Protein AF-A0A2S9XQ76-F1 (afdb_monomer_lite)

Radius of gyration: 15.46 Å; chains: 1; bounding box: 39×37×31 Å

Sequence (154 aa):
MLGRFGANGGKLRRLELPACFGNISPTTWNTDEGVELASLRELVLDGGATGNFFATLADAWFLPQLRELSLASTSIFAERFDPLLSVDAPALERLSLRDCEGLRAALFEKLARSKLLRNVTWLDVGGRTDLRAEVIEGVGPRVAEAMRAAGWPR

Structure (mmCIF, N/CA/C/O backbone):
data_AF-A0A2S9XQ76-F1
#
_entry.id   AF-A0A2S9XQ76-F1
#
loop_
_atom_site.group_PDB
_atom_site.id
_atom_site.type_symbol
_atom_site.label_atom_id
_atom_site.label_alt_id
_atom_site.label_comp_id
_atom_site.label_asym_id
_atom_site.label_entity_id
_atom_site.label_seq_id
_atom_site.pdbx_PDB_ins_code
_atom_site.Cartn_x
_atom_site.Cartn_y
_atom_site.Cartn_z
_atom_site.occupancy
_atom_site.B_iso_or_equiv
_atom_site.auth_seq_id
_atom_site.auth_comp_id
_atom_site.auth_asym_id
_atom_site.auth_atom_id
_atom_site.pdbx_PDB_model_num
ATOM 1 N N . MET A 1 1 ? -9.812 18.997 -0.076 1.00 36.56 1 MET A N 1
ATOM 2 C CA . MET A 1 1 ? -11.279 18.824 0.025 1.00 36.56 1 MET A CA 1
ATOM 3 C C . MET A 1 1 ? -11.576 17.379 0.459 1.00 36.56 1 MET A C 1
ATOM 5 O O . MET A 1 1 ? -12.004 16.582 -0.355 1.00 36.56 1 MET A O 1
ATOM 9 N N . LEU A 1 2 ? -11.284 17.017 1.720 1.00 43.88 2 LEU A N 1
ATOM 10 C CA . LEU A 1 2 ? -11.505 15.661 2.280 1.00 43.88 2 LEU A CA 1
ATOM 11 C C . LEU A 1 2 ? -12.672 15.606 3.290 1.00 43.88 2 LEU A C 1
ATOM 13 O O . LEU A 1 2 ? -13.038 14.536 3.762 1.00 43.88 2 LEU A O 1
ATOM 17 N N . GLY A 1 3 ? -13.301 16.747 3.594 1.00 34.66 3 GLY A N 1
ATOM 18 C CA . GLY A 1 3 ? -14.273 16.900 4.685 1.00 34.66 3 GLY A CA 1
ATOM 19 C C . GLY A 1 3 ? -15.661 16.278 4.476 1.00 34.66 3 GLY A C 1
ATOM 20 O O . GLY A 1 3 ? -16.607 16.720 5.117 1.00 34.66 3 GLY A O 1
ATOM 21 N N . ARG A 1 4 ? -15.834 15.309 3.565 1.00 40.69 4 ARG A N 1
ATOM 22 C CA . ARG A 1 4 ? -17.147 14.682 3.296 1.00 40.69 4 ARG A CA 1
ATOM 23 C C . ARG A 1 4 ? -17.132 13.166 3.085 1.00 40.69 4 ARG A C 1
ATOM 25 O O . ARG A 1 4 ? -18.148 12.613 2.669 1.00 40.69 4 ARG A O 1
ATOM 32 N N . PHE A 1 5 ? -16.051 12.467 3.426 1.00 46.59 5 PHE A N 1
ATOM 33 C CA . PHE A 1 5 ? -16.074 11.001 3.428 1.00 46.59 5 PHE A CA 1
ATOM 34 C C . PHE A 1 5 ? -16.654 10.476 4.747 1.00 46.59 5 PHE A C 1
ATOM 36 O O . PHE A 1 5 ? -15.940 10.172 5.691 1.00 46.59 5 PHE A O 1
ATOM 43 N N . GLY A 1 6 ? -17.990 10.456 4.791 1.00 43.44 6 GLY A N 1
ATOM 44 C CA . GLY A 1 6 ? -18.836 9.582 5.608 1.00 43.44 6 GLY A CA 1
ATOM 45 C C . GLY A 1 6 ? -18.361 9.225 7.018 1.00 43.44 6 GLY A C 1
ATOM 46 O O . GLY A 1 6 ? -17.782 8.167 7.228 1.00 43.44 6 GLY A O 1
ATOM 47 N N . ALA A 1 7 ? -18.771 10.017 8.006 1.00 44.88 7 ALA A N 1
ATOM 48 C CA . ALA A 1 7 ? -18.919 9.537 9.378 1.00 44.88 7 ALA A CA 1
ATOM 49 C C . ALA A 1 7 ? -20.146 10.189 10.032 1.00 44.88 7 ALA A C 1
ATOM 51 O O . ALA A 1 7 ? -20.057 10.843 11.065 1.00 44.88 7 ALA A O 1
ATOM 52 N N . ASN A 1 8 ? -21.327 10.007 9.429 1.00 40.12 8 ASN A N 1
ATOM 53 C CA . ASN A 1 8 ? -22.586 10.217 10.149 1.00 40.12 8 ASN A CA 1
ATOM 54 C C . ASN A 1 8 ? -22.744 9.071 11.165 1.00 40.12 8 ASN A C 1
ATOM 56 O O . ASN A 1 8 ? -23.390 8.066 10.886 1.00 40.12 8 ASN A O 1
ATOM 60 N N . GLY A 1 9 ? -22.069 9.188 12.313 1.00 51.78 9 GLY A N 1
ATOM 61 C CA . GLY A 1 9 ? -22.209 8.283 13.463 1.00 51.78 9 GLY A CA 1
ATOM 62 C C . GLY A 1 9 ? -21.485 6.931 13.373 1.00 51.78 9 GLY A C 1
ATOM 63 O O . GLY A 1 9 ? -21.597 6.130 14.297 1.00 51.78 9 GLY A O 1
ATOM 64 N N . GLY A 1 10 ? -20.733 6.664 12.299 1.00 55.56 10 GLY A N 1
ATOM 65 C CA . GLY A 1 10 ? -19.964 5.432 12.099 1.00 55.56 10 GLY A CA 1
ATOM 66 C C . GLY A 1 10 ? -18.460 5.691 12.020 1.00 55.56 10 GLY A C 1
ATOM 67 O O . GLY A 1 10 ? -18.013 6.580 11.305 1.00 55.56 10 GLY A O 1
ATOM 68 N N . LYS A 1 11 ? -17.678 4.889 12.743 1.00 73.06 11 LYS A N 1
ATOM 69 C CA . LYS A 1 11 ? -16.212 4.839 12.669 1.00 73.06 11 LYS A CA 1
ATOM 70 C C . LYS A 1 11 ? -15.774 4.405 11.256 1.00 73.06 11 LYS A C 1
ATOM 72 O O . LYS A 1 11 ? -15.948 3.234 10.916 1.00 73.06 11 LYS A O 1
ATOM 77 N N . LEU A 1 12 ? -15.264 5.327 10.430 1.00 75.38 12 LEU A N 1
ATOM 78 C CA . LEU A 1 12 ? -14.832 5.053 9.051 1.00 75.38 12 LEU A CA 1
ATOM 79 C C . LEU A 1 12 ? -13.689 4.025 9.026 1.00 75.38 12 LEU A C 1
ATOM 81 O O . LEU A 1 12 ? -12.573 4.315 9.449 1.00 75.38 12 LEU A O 1
ATOM 85 N N . ARG A 1 13 ? -13.963 2.820 8.509 1.00 84.75 13 ARG A N 1
ATOM 86 C CA . ARG A 1 13 ? -12.985 1.716 8.449 1.00 84.75 13 ARG A CA 1
ATOM 87 C C . ARG A 1 13 ? -12.259 1.589 7.120 1.00 84.75 13 ARG A C 1
ATOM 89 O O . ARG A 1 13 ? -11.127 1.116 7.112 1.00 84.75 13 ARG A O 1
ATOM 96 N N . ARG A 1 14 ? -12.894 2.000 6.027 1.00 88.56 14 ARG A N 1
ATOM 97 C CA . ARG A 1 14 ? -12.371 1.868 4.670 1.00 88.56 14 ARG A CA 1
ATOM 98 C C . ARG A 1 14 ? -12.491 3.197 3.949 1.00 88.56 14 ARG A C 1
ATOM 100 O O . ARG A 1 14 ? -13.561 3.802 3.965 1.00 88.56 14 ARG A O 1
ATOM 107 N N . LEU A 1 15 ? -11.399 3.634 3.338 1.00 85.69 15 LEU A N 1
ATOM 108 C CA . LEU A 1 15 ? -11.336 4.844 2.534 1.00 85.69 15 LEU A CA 1
ATOM 109 C C . LEU A 1 15 ? -10.810 4.476 1.151 1.00 85.69 15 LEU A C 1
ATOM 111 O O . LEU A 1 15 ? -9.711 3.943 1.022 1.00 85.69 15 LEU A O 1
ATOM 115 N N . GLU A 1 16 ? -11.602 4.765 0.127 1.00 86.12 16 GLU A N 1
ATOM 116 C CA . GLU A 1 16 ? -11.222 4.553 -1.264 1.00 86.12 16 GLU A CA 1
ATOM 117 C C . GLU A 1 16 ? -11.116 5.901 -1.957 1.00 86.12 16 GLU A C 1
ATOM 119 O O . GLU A 1 16 ? -12.081 6.662 -2.010 1.00 86.12 16 GLU A O 1
ATOM 124 N N . LEU A 1 17 ? -9.925 6.200 -2.466 1.00 81.50 17 LEU A N 1
ATOM 125 C CA . LEU A 1 17 ? -9.620 7.423 -3.198 1.00 81.50 17 LEU A CA 1
ATOM 126 C C . LEU A 1 17 ? -8.864 7.079 -4.493 1.00 81.50 17 LEU A C 1
ATOM 128 O O . LEU A 1 17 ? -7.745 7.565 -4.703 1.00 81.50 17 LEU A O 1
ATOM 132 N N . PRO A 1 18 ? -9.435 6.219 -5.362 1.00 77.12 18 PRO A N 1
ATOM 133 C CA . PRO A 1 18 ? -8.778 5.830 -6.600 1.00 77.12 18 PRO A CA 1
ATOM 134 C C . PRO A 1 18 ? -8.630 7.042 -7.524 1.00 77.12 18 PRO A C 1
ATOM 136 O O . PRO A 1 18 ? -9.532 7.876 -7.615 1.00 77.12 18 PRO A O 1
ATOM 139 N N . ALA A 1 19 ? -7.480 7.159 -8.188 1.00 78.06 19 ALA A N 1
ATOM 140 C CA . ALA A 1 19 ? -7.148 8.243 -9.120 1.00 78.06 19 ALA A CA 1
ATOM 141 C C . ALA A 1 19 ? -7.314 9.680 -8.564 1.00 78.06 19 ALA A C 1
ATOM 143 O O . ALA A 1 19 ? -7.348 10.644 -9.326 1.00 78.06 19 ALA A O 1
ATOM 144 N N . CYS A 1 20 ? -7.406 9.852 -7.240 1.00 64.56 20 CYS A N 1
ATOM 145 C CA . CYS A 1 20 ? -7.772 11.135 -6.630 1.00 64.56 20 CYS A CA 1
ATOM 146 C C . CYS A 1 20 ? -6.603 12.117 -6.470 1.00 64.56 20 CYS A C 1
ATOM 148 O O . CYS A 1 20 ? -6.840 13.298 -6.220 1.00 64.56 20 CYS A O 1
ATOM 150 N N . PHE A 1 21 ? -5.357 11.648 -6.580 1.00 64.25 21 PHE A N 1
ATOM 151 C CA . PHE A 1 21 ? -4.192 12.447 -6.194 1.00 64.25 21 PHE A CA 1
ATOM 152 C C . PHE A 1 21 ? -3.283 12.834 -7.363 1.00 64.25 21 PHE A C 1
ATOM 154 O O . PHE A 1 21 ? -2.750 13.940 -7.350 1.00 64.25 21 PHE A O 1
ATOM 161 N N . GLY A 1 22 ? -3.177 12.038 -8.433 1.00 61.91 22 GLY A N 1
ATOM 162 C CA . GLY A 1 22 ? -2.310 12.380 -9.570 1.00 61.91 22 GLY A CA 1
ATOM 163 C C . GLY A 1 22 ? -0.910 12.809 -9.096 1.00 61.91 22 GLY A C 1
ATOM 164 O O . GLY A 1 22 ? -0.335 12.168 -8.223 1.00 61.91 22 GLY A O 1
ATOM 165 N N . ASN A 1 23 ? -0.394 13.940 -9.602 1.00 53.12 23 ASN A N 1
ATOM 166 C CA . ASN A 1 23 ? 0.873 14.545 -9.140 1.00 53.12 23 ASN A CA 1
ATOM 167 C C . ASN A 1 23 ? 0.750 15.389 -7.852 1.00 53.12 23 ASN A C 1
ATOM 169 O O . ASN A 1 23 ? 1.736 15.984 -7.412 1.00 53.12 23 ASN A O 1
ATOM 173 N N . ILE A 1 24 ? -0.444 15.504 -7.272 1.00 53.25 24 ILE A N 1
ATOM 174 C CA . ILE A 1 24 ? -0.728 16.359 -6.122 1.00 53.25 24 ILE A CA 1
ATOM 175 C C . ILE A 1 24 ? -0.834 15.474 -4.885 1.00 53.25 24 ILE A C 1
ATOM 177 O O . ILE A 1 24 ? -1.856 14.846 -4.614 1.00 53.25 24 ILE A O 1
ATOM 181 N N . SER A 1 25 ? 0.241 15.453 -4.103 1.00 57.66 25 SER A N 1
ATOM 182 C CA . SER A 1 25 ? 0.184 14.864 -2.773 1.00 57.66 25 SER A CA 1
ATOM 183 C C . SER A 1 25 ? -0.783 15.661 -1.888 1.00 57.66 25 SER A C 1
ATOM 185 O O . SER A 1 25 ? -0.741 16.897 -1.922 1.00 57.66 25 SER A O 1
ATOM 187 N N . PRO A 1 26 ? -1.633 15.014 -1.073 1.00 61.34 26 PRO A N 1
ATOM 188 C CA . PRO A 1 26 ? -2.414 15.723 -0.069 1.00 61.34 26 PRO A CA 1
ATOM 189 C C . PRO A 1 26 ? -1.457 16.453 0.856 1.00 61.34 26 PRO A C 1
ATOM 191 O O . PRO A 1 26 ? -0.705 15.823 1.577 1.00 61.34 26 PRO A O 1
ATOM 194 N N . THR A 1 27 ? -1.494 17.776 0.925 1.00 59.59 27 THR A N 1
ATOM 195 C CA . THR A 1 27 ? -0.670 18.505 1.905 1.00 59.59 27 THR A CA 1
ATOM 196 C C . THR A 1 27 ? -1.106 18.247 3.357 1.00 59.59 27 THR A C 1
ATOM 198 O O . THR A 1 27 ? -0.507 18.783 4.281 1.00 59.59 27 THR A O 1
ATOM 201 N N . THR A 1 28 ? -2.157 17.443 3.565 1.00 57.19 28 THR A N 1
ATOM 202 C CA . THR A 1 28 ? -2.959 17.408 4.791 1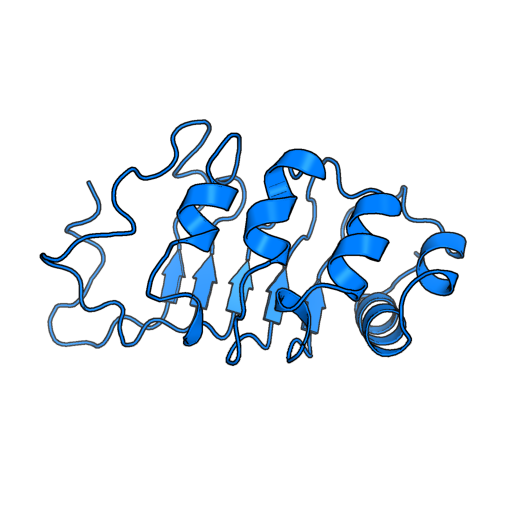.00 57.19 28 THR A CA 1
ATOM 203 C C . THR A 1 28 ? -3.370 16.001 5.246 1.00 57.19 28 THR A C 1
ATOM 205 O O . THR A 1 28 ? -4.442 15.855 5.830 1.00 57.19 28 THR A O 1
ATOM 208 N N . TRP A 1 29 ? -2.575 14.942 5.024 1.00 63.28 29 TRP A N 1
ATOM 209 C CA . TRP A 1 29 ? -2.788 13.734 5.853 1.00 63.28 29 TRP A CA 1
ATOM 210 C C . TRP A 1 29 ? -2.464 14.018 7.328 1.00 63.28 29 TRP A C 1
ATOM 212 O O . TRP A 1 29 ? -2.988 13.339 8.200 1.00 63.28 29 TRP A O 1
ATOM 222 N N . ASN A 1 30 ? -1.686 15.070 7.601 1.00 55.75 30 ASN A N 1
ATOM 223 C CA . ASN A 1 30 ? -1.580 15.723 8.899 1.00 55.75 30 ASN A CA 1
ATOM 224 C C . ASN A 1 30 ? -2.676 16.780 9.035 1.00 55.75 30 ASN A C 1
ATOM 226 O O . ASN A 1 30 ? -2.608 17.812 8.370 1.00 55.75 30 ASN A O 1
ATOM 230 N N . THR A 1 31 ? -3.664 16.553 9.896 1.00 51.38 31 THR A N 1
ATOM 231 C CA . THR A 1 31 ? -4.438 17.660 10.469 1.00 51.38 31 THR A CA 1
ATOM 232 C C . THR A 1 31 ? -4.781 17.357 11.921 1.00 51.38 31 THR A C 1
ATOM 234 O O . THR A 1 31 ? -5.329 16.301 12.224 1.00 51.38 31 THR A O 1
ATOM 237 N N . ASP A 1 32 ? -4.498 18.339 12.778 1.00 47.69 32 ASP A N 1
ATOM 238 C CA . ASP A 1 32 ? -5.034 18.496 14.136 1.00 47.69 32 ASP A CA 1
ATOM 239 C C . ASP A 1 32 ? -6.557 18.762 14.143 1.00 47.69 32 ASP A C 1
ATOM 241 O O . ASP A 1 32 ? -7.169 18.873 15.202 1.00 47.69 32 ASP A O 1
ATOM 245 N N . GLU A 1 33 ? -7.207 18.843 12.975 1.00 49.53 33 GLU A N 1
ATOM 246 C CA . GLU A 1 33 ? -8.628 19.159 12.851 1.00 49.53 33 GLU A CA 1
ATOM 247 C C . GLU A 1 33 ? -9.347 18.260 11.830 1.00 49.53 33 GLU A C 1
ATOM 249 O O . GLU A 1 33 ? -9.149 18.353 10.620 1.00 49.53 33 GLU A O 1
ATOM 254 N N . GLY A 1 34 ? -10.286 17.446 12.323 1.00 48.38 34 GLY A N 1
ATOM 255 C CA . GLY A 1 34 ? -11.555 17.249 11.614 1.00 48.38 34 GLY A CA 1
ATOM 256 C C . GLY A 1 34 ? -11.864 15.884 10.999 1.00 48.38 34 GLY A C 1
ATOM 257 O O . GLY A 1 34 ? -12.997 15.705 10.555 1.00 48.38 34 GLY A O 1
ATOM 258 N N . VAL A 1 35 ? -10.960 14.898 10.992 1.00 57.53 35 VAL A N 1
ATOM 259 C CA . VAL A 1 35 ? -11.334 13.526 10.588 1.00 57.53 35 VAL A CA 1
ATOM 260 C C . VAL A 1 35 ? -10.766 12.498 11.564 1.00 57.53 35 VAL A C 1
ATOM 262 O O . VAL A 1 35 ? -9.576 12.198 11.536 1.00 57.53 35 VAL A O 1
ATOM 265 N N . GLU A 1 36 ? -11.625 11.896 12.395 1.00 62.22 36 GLU A N 1
ATOM 266 C CA . GLU A 1 36 ? -11.277 10.701 13.176 1.00 62.22 36 GLU A CA 1
ATOM 267 C C . GLU A 1 36 ? -11.113 9.480 12.247 1.00 62.22 36 GLU A C 1
ATOM 269 O O . GLU A 1 36 ? -11.928 8.556 12.213 1.00 62.22 36 GLU A O 1
ATOM 274 N N . LEU A 1 37 ? -10.002 9.423 11.511 1.00 71.88 37 LEU A N 1
ATOM 275 C CA . LEU A 1 37 ? -9.550 8.198 10.851 1.00 71.88 37 LEU A CA 1
ATOM 276 C C . LEU A 1 37 ? -8.968 7.184 11.843 1.00 71.88 37 LEU A C 1
ATOM 278 O O . LEU A 1 37 ? -8.466 6.169 11.398 1.00 71.88 37 LEU A O 1
ATOM 282 N N . ALA A 1 38 ? -9.058 7.361 13.169 1.00 75.19 38 ALA A N 1
ATOM 283 C CA . ALA A 1 38 ? -8.537 6.416 14.179 1.00 75.19 38 ALA A CA 1
ATOM 284 C C . ALA A 1 38 ? -9.132 4.991 14.064 1.00 75.19 38 ALA A C 1
ATOM 286 O O . ALA A 1 38 ? -8.650 4.002 14.622 1.00 75.19 38 ALA A O 1
ATOM 287 N N . SER A 1 39 ? -10.223 4.867 13.315 1.00 81.81 39 SER A N 1
ATOM 288 C CA . SER A 1 39 ? -10.854 3.590 13.005 1.00 81.81 39 SER A CA 1
ATOM 289 C C . SER A 1 39 ? -10.551 3.045 11.613 1.00 81.81 39 SER A C 1
ATOM 291 O O . SER A 1 39 ? -10.969 1.925 11.321 1.00 81.81 39 SER A O 1
ATOM 293 N N . LEU A 1 40 ? -9.792 3.778 10.796 1.00 87.25 40 LEU A N 1
ATOM 294 C CA . LEU A 1 40 ? -9.402 3.374 9.455 1.00 87.25 40 LEU A CA 1
ATOM 295 C C . LEU A 1 40 ? -8.513 2.133 9.532 1.00 87.25 40 LEU A C 1
ATOM 297 O O . LEU A 1 40 ? -7.562 2.068 10.316 1.00 87.25 40 LEU A O 1
ATOM 301 N N . ARG A 1 41 ? -8.866 1.127 8.741 1.00 92.31 41 ARG A N 1
ATOM 302 C CA . ARG A 1 41 ? -8.169 -0.155 8.617 1.00 92.31 41 ARG A CA 1
ATOM 303 C C . ARG A 1 41 ? -7.822 -0.468 7.171 1.00 92.31 41 ARG A C 1
ATOM 305 O O . ARG A 1 41 ? -6.868 -1.200 6.952 1.00 92.31 41 ARG A O 1
ATOM 312 N N . GLU A 1 42 ? -8.546 0.090 6.212 1.00 93.44 42 GLU A N 1
ATOM 313 C CA . GLU A 1 42 ? -8.374 -0.207 4.795 1.00 93.44 42 GLU A CA 1
ATOM 314 C C . GLU A 1 42 ? -8.257 1.099 4.009 1.00 93.44 42 GLU A C 1
ATOM 316 O O . GLU A 1 42 ? -9.097 1.993 4.144 1.00 93.44 42 GLU A O 1
ATOM 321 N N . LEU A 1 43 ? -7.210 1.214 3.196 1.00 91.50 43 LEU A N 1
ATOM 322 C CA . LEU A 1 43 ? -6.963 2.377 2.357 1.00 91.50 43 LEU A CA 1
ATOM 323 C C . LEU A 1 43 ? -6.665 1.930 0.927 1.00 91.50 43 LEU A C 1
ATOM 325 O O . LEU A 1 43 ? -5.707 1.197 0.690 1.00 91.50 43 LEU A O 1
ATOM 329 N N . VAL A 1 44 ? -7.470 2.405 -0.019 1.00 90.88 44 VAL A N 1
ATOM 330 C CA . VAL A 1 44 ? -7.330 2.110 -1.450 1.00 90.88 44 VAL A CA 1
ATOM 331 C C . VAL A 1 44 ? -7.002 3.400 -2.191 1.00 90.88 44 VAL A C 1
ATOM 333 O O . VAL A 1 44 ? -7.785 4.349 -2.179 1.00 90.88 44 VAL A O 1
ATOM 336 N N . LEU A 1 45 ? -5.833 3.437 -2.826 1.00 88.88 45 LEU A N 1
ATOM 337 C CA . LEU A 1 45 ? -5.267 4.603 -3.518 1.00 88.88 45 LEU A CA 1
ATOM 338 C C . LEU A 1 45 ? -4.895 4.269 -4.968 1.00 88.88 45 LEU A C 1
ATOM 340 O O . LEU A 1 45 ? -3.978 4.861 -5.548 1.00 88.88 45 LEU A O 1
ATOM 344 N N . ASP A 1 46 ? -5.590 3.290 -5.536 1.00 89.94 46 ASP A N 1
ATOM 345 C CA . ASP A 1 46 ? -5.277 2.720 -6.838 1.00 89.94 46 ASP A CA 1
ATOM 346 C C . ASP A 1 46 ? -5.272 3.789 -7.938 1.00 89.94 46 ASP A C 1
ATOM 348 O O . ASP A 1 46 ? -6.126 4.677 -7.969 1.00 89.94 46 ASP A O 1
ATOM 352 N N . GLY A 1 47 ? -4.272 3.758 -8.820 1.00 85.38 47 GLY A N 1
ATOM 353 C CA . GLY A 1 47 ? -4.084 4.753 -9.883 1.00 85.38 47 GLY A CA 1
ATOM 354 C C . GLY A 1 47 ? -3.860 6.192 -9.399 1.00 85.38 47 GLY A C 1
ATOM 355 O O . GLY A 1 47 ? -3.796 7.109 -10.214 1.00 85.38 47 GLY A O 1
ATOM 356 N N . GLY A 1 48 ? -3.781 6.423 -8.084 1.00 74.31 48 GLY A N 1
ATOM 357 C CA . GLY A 1 48 ? -3.753 7.757 -7.489 1.00 74.31 48 GLY A CA 1
ATOM 358 C C . GLY A 1 48 ? -2.370 8.236 -7.063 1.00 74.31 48 GLY A C 1
ATOM 359 O O . GLY A 1 48 ? -2.164 9.442 -6.984 1.00 74.31 48 GLY A O 1
ATOM 360 N N . ALA A 1 49 ? -1.426 7.336 -6.787 1.00 73.94 49 ALA A N 1
ATOM 361 C CA . ALA A 1 49 ? -0.145 7.693 -6.183 1.00 73.94 49 ALA A CA 1
ATOM 362 C C . ALA A 1 49 ? 0.948 7.992 -7.225 1.00 73.94 49 ALA A C 1
ATOM 364 O O . ALA A 1 49 ? 1.412 7.087 -7.919 1.00 73.94 49 ALA A O 1
ATOM 365 N N . THR A 1 50 ? 1.415 9.245 -7.296 1.00 72.50 50 THR A N 1
ATOM 366 C CA . THR A 1 50 ? 2.622 9.622 -8.056 1.00 72.50 50 THR A CA 1
ATOM 367 C C . THR A 1 50 ? 3.452 10.696 -7.320 1.00 72.50 50 THR A C 1
ATOM 369 O O . THR A 1 50 ? 3.032 11.278 -6.319 1.00 72.50 50 THR A O 1
ATOM 372 N N . GLY A 1 51 ? 4.664 10.987 -7.808 1.00 70.94 51 GLY A N 1
ATOM 373 C CA . GLY A 1 51 ? 5.458 12.124 -7.315 1.00 70.94 51 GLY A CA 1
ATOM 374 C C . GLY A 1 51 ? 5.893 11.987 -5.851 1.00 70.94 51 GLY A C 1
ATOM 375 O O . GLY A 1 51 ? 6.383 10.936 -5.446 1.00 70.94 51 GLY A O 1
ATOM 376 N N . ASN A 1 52 ? 5.716 13.057 -5.070 1.00 74.12 52 ASN A N 1
ATOM 377 C CA . ASN A 1 52 ? 6.046 13.104 -3.637 1.00 74.12 52 ASN A CA 1
ATOM 378 C C . ASN A 1 52 ? 4.962 12.476 -2.743 1.00 74.12 52 ASN A C 1
ATOM 380 O O . ASN A 1 52 ? 5.047 12.567 -1.519 1.00 74.12 52 ASN A O 1
ATOM 384 N N . PHE A 1 53 ? 3.945 11.841 -3.332 1.00 81.44 53 PHE A N 1
ATOM 385 C CA . PHE A 1 53 ? 2.826 11.254 -2.601 1.00 81.44 53 PHE A CA 1
ATOM 386 C C . PHE A 1 53 ? 3.268 10.262 -1.522 1.00 81.44 53 PHE A C 1
ATOM 388 O O . PHE A 1 53 ? 2.763 10.307 -0.406 1.00 81.44 53 PHE A O 1
ATOM 395 N N . PHE A 1 54 ? 4.240 9.396 -1.818 1.00 85.88 54 PHE A N 1
ATOM 396 C CA . PHE A 1 54 ? 4.701 8.378 -0.871 1.00 85.88 54 PHE A CA 1
ATOM 397 C C . PHE A 1 54 ? 5.383 8.962 0.366 1.00 85.88 54 PHE A C 1
ATOM 399 O O . PHE A 1 54 ? 5.262 8.374 1.434 1.00 85.88 54 PHE A O 1
ATOM 406 N N . ALA A 1 55 ? 6.055 10.114 0.249 1.00 85.38 55 ALA A N 1
ATOM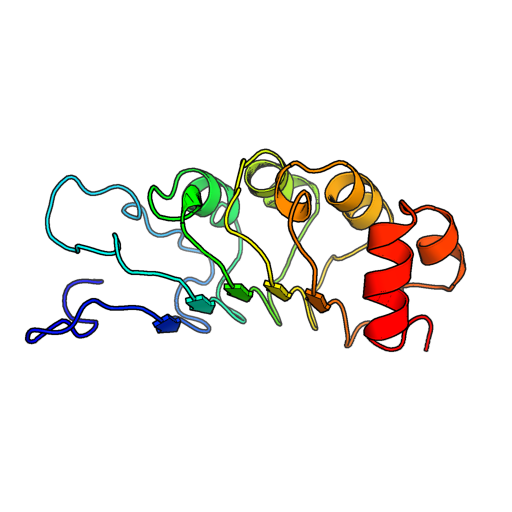 407 C CA . ALA A 1 55 ? 6.619 10.808 1.406 1.00 85.38 55 ALA A CA 1
ATOM 408 C C . ALA A 1 55 ? 5.503 11.289 2.336 1.00 85.38 55 ALA A C 1
ATOM 410 O O . ALA A 1 55 ? 5.518 11.033 3.531 1.00 85.38 55 ALA A O 1
ATOM 411 N N . THR A 1 56 ? 4.468 11.898 1.768 1.00 84.38 56 THR A N 1
ATOM 412 C CA . THR A 1 56 ? 3.325 12.364 2.551 1.00 84.38 56 THR A CA 1
ATOM 413 C C . THR A 1 56 ? 2.479 11.218 3.109 1.00 84.38 56 THR A C 1
ATOM 415 O O . THR A 1 56 ? 1.969 11.324 4.219 1.00 84.38 56 THR A O 1
ATOM 418 N N . LEU A 1 57 ? 2.328 10.117 2.366 1.00 86.50 57 LEU A N 1
ATOM 419 C CA . LEU A 1 57 ? 1.693 8.911 2.889 1.00 86.50 57 LEU A CA 1
ATOM 420 C C . LEU A 1 57 ? 2.509 8.347 4.054 1.00 86.50 57 LEU A C 1
ATOM 422 O O . LEU A 1 57 ? 1.913 7.960 5.048 1.00 86.50 57 LEU A O 1
ATOM 426 N N . ALA A 1 58 ? 3.842 8.334 3.958 1.00 89.06 58 ALA A N 1
ATOM 427 C CA . ALA A 1 58 ? 4.714 7.827 5.015 1.00 89.06 58 ALA A CA 1
ATOM 428 C C . ALA A 1 58 ? 4.569 8.589 6.342 1.00 89.06 58 ALA A C 1
ATOM 430 O O . ALA A 1 58 ? 4.676 7.981 7.406 1.00 89.06 58 ALA A O 1
ATOM 431 N N . ASP A 1 59 ? 4.242 9.879 6.271 1.00 86.12 59 ASP A N 1
ATOM 432 C CA . ASP A 1 59 ? 3.975 10.732 7.433 1.00 86.12 59 ASP A CA 1
ATOM 433 C C . ASP A 1 59 ? 2.517 10.655 7.927 1.00 86.12 59 ASP A C 1
ATOM 435 O O . ASP A 1 59 ? 2.126 11.360 8.860 1.00 86.12 59 ASP A O 1
ATOM 439 N N . ALA A 1 60 ? 1.674 9.826 7.310 1.00 84.88 60 ALA A N 1
ATOM 440 C CA . ALA A 1 60 ? 0.263 9.773 7.644 1.00 84.88 60 ALA A CA 1
ATOM 441 C C . ALA A 1 60 ? 0.016 9.050 8.979 1.00 84.88 60 ALA A C 1
ATOM 443 O O . ALA A 1 60 ? 0.293 7.860 9.141 1.00 84.88 60 ALA A O 1
ATOM 444 N N . TRP A 1 61 ? -0.592 9.757 9.932 1.00 84.38 61 TRP A N 1
ATOM 445 C CA . TRP A 1 61 ? -0.794 9.297 11.313 1.00 84.38 61 TRP A CA 1
ATOM 446 C C . TRP A 1 61 ? -1.639 8.020 11.461 1.00 84.38 61 TRP A C 1
ATOM 448 O O . TRP A 1 61 ? -1.558 7.347 12.486 1.00 84.38 61 TRP A O 1
ATOM 458 N N . PHE A 1 62 ? -2.452 7.662 10.462 1.00 85.25 62 PHE A N 1
ATOM 459 C CA . PHE A 1 62 ? -3.261 6.438 10.474 1.00 85.25 62 PHE A CA 1
ATOM 460 C C . PHE A 1 62 ? -2.520 5.213 9.916 1.00 85.25 62 PHE A C 1
ATOM 462 O O . PHE A 1 62 ? -3.076 4.116 9.965 1.00 85.25 62 PHE A O 1
ATOM 469 N N . LEU A 1 63 ? -1.301 5.344 9.377 1.00 88.62 63 LEU A N 1
ATOM 470 C CA . LEU A 1 63 ? -0.552 4.186 8.870 1.00 88.62 63 LEU A CA 1
ATOM 471 C C . LEU A 1 63 ? -0.319 3.093 9.927 1.00 88.62 63 LEU A C 1
ATOM 473 O O . LEU A 1 63 ? -0.518 1.923 9.596 1.00 88.62 63 LEU A O 1
ATOM 477 N N . PRO A 1 64 ? 0.025 3.402 11.196 1.00 90.19 64 PRO A N 1
ATOM 478 C CA . PRO A 1 64 ? 0.333 2.363 12.179 1.00 90.19 64 PRO A CA 1
ATOM 479 C C . PRO A 1 64 ? -0.819 1.400 12.497 1.00 90.19 64 PRO A C 1
ATOM 481 O O . PRO A 1 64 ? -0.589 0.289 12.969 1.00 90.19 64 PRO A O 1
ATOM 484 N N . GLN A 1 65 ? -2.059 1.819 12.248 1.00 90.75 65 GLN A N 1
ATOM 485 C CA . GLN A 1 65 ? -3.286 1.057 12.512 1.00 90.75 65 GLN A CA 1
ATOM 486 C C . GLN A 1 65 ? -3.907 0.449 11.244 1.00 90.75 65 GLN A C 1
ATOM 488 O O . GLN A 1 65 ? -4.918 -0.257 11.333 1.00 90.75 65 GLN A O 1
ATOM 493 N N . LEU A 1 66 ? -3.346 0.755 10.072 1.00 93.06 66 LEU A N 1
ATOM 494 C CA . LEU A 1 66 ? -3.853 0.295 8.790 1.00 93.06 66 LEU A CA 1
ATOM 495 C C . LEU A 1 66 ? -3.550 -1.198 8.620 1.00 93.06 66 LEU A C 1
ATOM 497 O O . LEU A 1 66 ? -2.425 -1.628 8.846 1.00 93.06 66 LEU A O 1
ATOM 501 N N . ARG A 1 67 ? -4.557 -1.977 8.223 1.00 95.19 67 ARG A N 1
ATOM 502 C CA . ARG A 1 67 ? -4.456 -3.419 7.953 1.00 95.19 67 ARG A CA 1
ATOM 503 C C . ARG A 1 67 ? -4.302 -3.738 6.478 1.00 95.19 67 ARG A C 1
ATOM 505 O O . ARG A 1 67 ? -3.594 -4.683 6.139 1.00 95.19 67 ARG A O 1
ATOM 512 N N . GLU A 1 68 ? -4.940 -2.952 5.620 1.00 95.31 68 GLU A N 1
ATOM 513 C CA . GLU A 1 68 ? -4.877 -3.107 4.171 1.00 95.31 68 GLU A CA 1
ATOM 514 C C . GLU A 1 68 ? -4.509 -1.790 3.498 1.00 95.31 68 GLU A C 1
ATOM 516 O O . GLU A 1 68 ? -5.142 -0.758 3.734 1.00 95.31 68 GLU A O 1
ATOM 521 N N . LEU A 1 69 ? -3.498 -1.854 2.636 1.00 94.19 69 LEU A N 1
ATOM 522 C CA . LEU A 1 69 ? -3.097 -0.774 1.751 1.00 94.19 69 LEU A CA 1
ATOM 523 C C . LEU A 1 69 ? -3.107 -1.283 0.312 1.00 94.19 69 LEU A C 1
ATOM 525 O O . LEU A 1 69 ? -2.363 -2.202 -0.029 1.00 94.19 69 LEU A O 1
ATOM 529 N N . SER A 1 70 ? -3.910 -0.656 -0.540 1.00 92.69 70 SER A N 1
ATOM 530 C CA . SER A 1 70 ? -3.860 -0.877 -1.981 1.00 92.69 70 SER A CA 1
ATOM 531 C C . SER A 1 70 ? -3.303 0.349 -2.688 1.00 92.69 70 SER A C 1
ATOM 533 O O . SER A 1 70 ? -3.775 1.471 -2.497 1.00 92.69 70 SER A O 1
ATOM 535 N N . LEU A 1 71 ? -2.266 0.112 -3.484 1.00 91.19 71 LEU A N 1
ATOM 536 C CA . LEU A 1 71 ? -1.611 1.070 -4.364 1.00 91.19 71 LEU A CA 1
ATOM 537 C C . LEU A 1 71 ? -1.644 0.548 -5.804 1.00 91.19 71 LEU A C 1
ATOM 539 O O . LEU A 1 71 ? -0.733 0.835 -6.573 1.00 91.19 71 LEU A O 1
ATOM 543 N N . ALA A 1 72 ? -2.634 -0.263 -6.174 1.00 89.50 72 ALA A N 1
ATOM 544 C CA . ALA A 1 72 ? -2.636 -0.935 -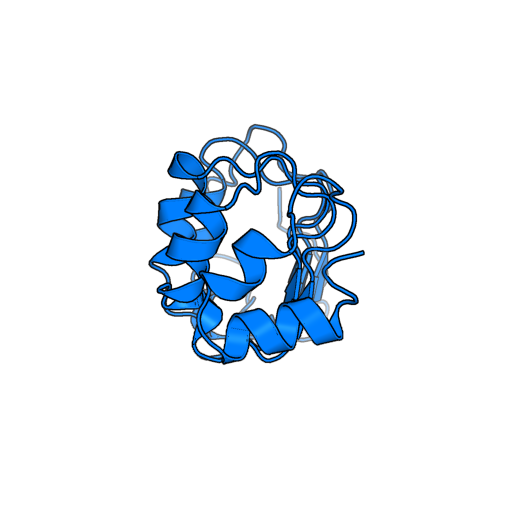7.464 1.00 89.50 72 ALA A CA 1
ATOM 545 C C . ALA A 1 72 ? -2.666 0.072 -8.623 1.00 89.50 72 ALA A C 1
ATOM 547 O O . ALA A 1 72 ? -3.198 1.172 -8.498 1.00 89.50 72 ALA A O 1
ATOM 548 N N . SER A 1 73 ? -2.102 -0.291 -9.772 1.00 88.38 73 SER A N 1
ATOM 549 C CA . SER A 1 73 ? -2.051 0.566 -10.964 1.00 88.38 73 SER A CA 1
ATOM 550 C C . SER A 1 73 ? -1.395 1.935 -10.717 1.00 88.38 73 SER A C 1
ATOM 552 O O . SER A 1 73 ? -1.708 2.904 -11.402 1.00 88.38 73 SER A O 1
ATOM 554 N N . THR A 1 74 ? -0.511 2.055 -9.719 1.00 86.25 74 THR A N 1
ATOM 555 C CA . THR A 1 74 ? 0.242 3.294 -9.450 1.00 86.25 74 THR A CA 1
ATOM 556 C C . THR A 1 74 ? 1.644 3.235 -10.052 1.00 86.25 74 THR A C 1
ATOM 558 O O . THR A 1 74 ? 2.259 2.170 -10.125 1.00 86.25 74 THR A O 1
ATOM 561 N N . SER A 1 75 ? 2.187 4.376 -10.481 1.00 82.56 75 SER A N 1
ATOM 562 C CA . SER A 1 75 ? 3.556 4.441 -11.009 1.00 82.56 75 SER A CA 1
ATOM 563 C C . SER A 1 75 ? 4.564 4.540 -9.856 1.00 82.56 75 SER A C 1
ATOM 565 O O . SER A 1 75 ? 4.840 5.624 -9.333 1.00 82.56 75 SER A O 1
ATOM 567 N N . ILE A 1 76 ? 5.127 3.396 -9.463 1.00 78.94 76 ILE A N 1
ATOM 568 C CA . ILE A 1 76 ? 6.074 3.259 -8.354 1.00 78.94 76 ILE A CA 1
ATOM 569 C C . ILE A 1 76 ? 7.509 3.190 -8.884 1.00 78.94 76 ILE A C 1
ATOM 571 O O . ILE A 1 76 ? 7.969 2.166 -9.381 1.00 78.94 76 ILE A O 1
ATOM 575 N N . PHE A 1 77 ? 8.264 4.271 -8.696 1.00 76.06 77 PHE A N 1
ATOM 576 C CA . PHE A 1 77 ? 9.714 4.286 -8.913 1.00 76.06 77 PHE A CA 1
ATOM 577 C C . PHE A 1 77 ? 10.443 4.136 -7.579 1.00 76.06 77 PHE A C 1
ATOM 579 O O . PHE A 1 77 ? 10.029 4.731 -6.582 1.00 76.06 77 PHE A O 1
ATOM 586 N N . ALA A 1 78 ? 11.523 3.350 -7.557 1.00 69.19 78 ALA A N 1
ATOM 587 C CA . ALA A 1 78 ? 12.191 2.946 -6.322 1.00 69.19 78 ALA A CA 1
ATOM 588 C C . ALA A 1 78 ? 12.582 4.136 -5.432 1.00 69.19 78 ALA A C 1
ATOM 590 O O . ALA A 1 78 ? 12.287 4.110 -4.243 1.00 69.19 78 ALA A O 1
ATOM 591 N N . GLU A 1 79 ? 13.162 5.202 -5.992 1.00 74.00 79 GLU A N 1
ATOM 592 C CA . GLU A 1 79 ? 13.598 6.363 -5.200 1.00 74.00 79 GLU A CA 1
ATOM 593 C C . GLU A 1 79 ? 12.423 7.113 -4.560 1.00 74.00 79 GLU A C 1
ATOM 595 O O . GLU A 1 79 ? 12.566 7.735 -3.512 1.00 74.00 79 GLU A O 1
ATOM 600 N N . ARG A 1 80 ? 11.244 7.056 -5.186 1.00 79.88 80 ARG A N 1
ATOM 601 C CA . ARG A 1 80 ? 10.043 7.737 -4.690 1.00 79.88 80 ARG A CA 1
ATOM 602 C C . ARG A 1 80 ? 9.294 6.906 -3.661 1.00 79.88 80 ARG A C 1
ATOM 604 O O . ARG A 1 80 ? 8.576 7.481 -2.857 1.00 79.88 80 ARG A O 1
ATOM 611 N N . PHE A 1 81 ? 9.459 5.587 -3.674 1.00 85.19 81 PHE A N 1
ATOM 612 C CA . PHE A 1 81 ? 8.804 4.673 -2.738 1.00 85.19 81 PHE A CA 1
ATOM 613 C C . PHE A 1 81 ? 9.575 4.493 -1.423 1.00 85.19 81 PHE A C 1
ATOM 615 O O . PHE A 1 81 ? 8.985 4.119 -0.412 1.00 85.19 81 PHE A O 1
ATOM 622 N N . ASP A 1 82 ? 10.877 4.800 -1.420 1.00 88.00 82 ASP A N 1
ATOM 623 C CA . ASP A 1 82 ? 11.775 4.676 -0.264 1.00 88.00 82 ASP A CA 1
ATOM 624 C C . ASP A 1 82 ? 11.232 5.270 1.058 1.00 88.00 82 ASP A C 1
ATOM 626 O O . ASP A 1 82 ? 11.396 4.615 2.097 1.00 88.00 82 ASP A O 1
ATOM 630 N N . PRO A 1 83 ? 10.542 6.434 1.078 1.00 89.56 83 PRO A N 1
ATOM 631 C CA . PRO A 1 83 ? 9.932 6.944 2.305 1.00 89.56 83 PRO A CA 1
ATOM 632 C C . PRO A 1 83 ? 8.944 5.953 2.930 1.00 89.56 83 PRO A C 1
ATOM 634 O O . PRO A 1 83 ? 9.003 5.698 4.131 1.00 89.56 83 PRO A O 1
ATOM 637 N N . LEU A 1 84 ? 8.093 5.323 2.112 1.00 89.38 84 LEU A N 1
ATOM 638 C CA . LEU A 1 84 ? 7.084 4.377 2.587 1.00 89.38 84 LEU A CA 1
ATOM 639 C C . LEU A 1 84 ? 7.711 3.066 3.087 1.00 89.38 84 LEU A C 1
ATOM 641 O O . LEU A 1 84 ? 7.213 2.462 4.032 1.00 89.38 84 LEU A O 1
ATOM 645 N N . LEU A 1 85 ? 8.842 2.646 2.510 1.00 89.19 85 LEU A N 1
ATOM 646 C CA . LEU A 1 85 ? 9.584 1.458 2.956 1.00 89.19 85 LEU A CA 1
ATOM 647 C C . LEU A 1 85 ? 10.160 1.602 4.374 1.00 89.19 85 LEU A C 1
ATOM 649 O O . LEU A 1 85 ? 10.403 0.605 5.063 1.00 89.19 85 LEU A O 1
ATOM 653 N N . SER A 1 86 ? 10.391 2.838 4.814 1.00 88.88 86 SER A N 1
ATOM 654 C CA . SER A 1 86 ? 10.952 3.131 6.136 1.00 88.88 86 SER A CA 1
ATOM 655 C C . SER A 1 86 ? 9.896 3.163 7.246 1.00 88.88 86 SER A C 1
ATOM 657 O O . SER A 1 86 ? 10.255 3.123 8.426 1.00 88.88 86 SER A O 1
ATOM 659 N N . VAL A 1 87 ? 8.610 3.199 6.882 1.00 91.19 87 VAL A N 1
ATOM 660 C CA . VAL A 1 87 ? 7.486 3.271 7.822 1.00 91.19 87 VAL A CA 1
ATOM 661 C C . VAL A 1 87 ? 7.351 1.961 8.588 1.00 91.19 87 VAL A C 1
ATOM 663 O O . VAL A 1 87 ? 7.377 0.869 8.019 1.00 91.19 87 VAL A O 1
ATOM 666 N N . ASP A 1 88 ? 7.170 2.082 9.901 1.00 90.31 88 ASP A N 1
ATOM 667 C CA . ASP A 1 88 ? 6.682 0.985 10.726 1.00 90.31 88 ASP A CA 1
ATOM 668 C C . ASP A 1 88 ? 5.146 0.966 10.685 1.00 90.31 88 ASP A C 1
ATOM 670 O O . ASP A 1 88 ? 4.486 1.831 11.262 1.00 90.31 88 ASP A O 1
ATOM 674 N N . ALA A 1 89 ? 4.581 -0.005 9.967 1.00 92.62 89 ALA A N 1
ATOM 675 C CA . ALA A 1 89 ? 3.141 -0.227 9.867 1.00 92.62 89 ALA A CA 1
ATOM 676 C C . ALA A 1 89 ? 2.781 -1.546 10.579 1.00 92.62 89 ALA A C 1
ATOM 678 O O . ALA A 1 89 ? 2.537 -2.561 9.924 1.00 92.62 89 ALA A O 1
ATOM 679 N N . PRO A 1 90 ? 2.787 -1.581 11.926 1.00 93.81 90 PRO A N 1
ATOM 680 C CA . PRO A 1 90 ? 2.701 -2.828 12.683 1.00 93.81 90 PRO A CA 1
ATOM 681 C C . PRO A 1 90 ? 1.374 -3.571 12.499 1.00 93.81 90 PRO A C 1
ATOM 683 O O . PRO A 1 90 ? 1.335 -4.777 12.723 1.00 93.81 90 PRO A O 1
ATOM 686 N N . ALA A 1 91 ? 0.300 -2.892 12.098 1.00 94.31 91 ALA A N 1
ATOM 687 C CA . ALA A 1 91 ? -0.984 -3.528 11.820 1.00 94.31 91 ALA A CA 1
ATOM 688 C C . ALA A 1 91 ? -1.143 -4.007 10.366 1.00 94.31 91 ALA A C 1
ATOM 690 O O . ALA A 1 91 ? -2.152 -4.646 10.076 1.00 94.31 91 ALA A O 1
ATOM 691 N N . LEU A 1 92 ? -0.202 -3.700 9.463 1.00 94.81 92 LEU A N 1
ATOM 692 C CA . LEU A 1 92 ? -0.371 -3.956 8.035 1.00 94.81 92 LEU A CA 1
ATOM 693 C C . LEU A 1 92 ? -0.232 -5.449 7.732 1.00 94.81 92 LEU A C 1
ATOM 695 O O . LEU A 1 92 ? 0.830 -6.041 7.904 1.00 94.81 92 LEU A O 1
ATOM 699 N N . GLU A 1 93 ? -1.318 -6.037 7.242 1.00 92.75 93 GLU A N 1
ATOM 700 C CA . GLU A 1 93 ? -1.430 -7.460 6.922 1.00 92.75 93 GLU A CA 1
ATOM 701 C C . GLU A 1 93 ? -1.508 -7.688 5.406 1.00 92.75 93 GLU A C 1
ATOM 703 O O . GLU A 1 93 ? -1.096 -8.742 4.917 1.00 92.75 93 GLU A O 1
ATOM 708 N N . ARG A 1 94 ? -2.038 -6.711 4.660 1.00 91.31 94 ARG A N 1
ATOM 709 C CA . ARG A 1 94 ? -2.353 -6.823 3.233 1.00 91.31 94 ARG A CA 1
ATOM 710 C C . ARG A 1 94 ? -1.797 -5.619 2.474 1.00 91.31 94 ARG A C 1
ATOM 712 O O . ARG A 1 94 ? -2.144 -4.480 2.779 1.00 91.31 94 ARG A O 1
ATOM 719 N N . LEU A 1 95 ? -0.954 -5.873 1.477 1.00 91.56 95 LEU A N 1
ATOM 720 C CA . LEU A 1 95 ? -0.407 -4.848 0.589 1.00 91.56 95 LEU A CA 1
ATOM 721 C C . LEU A 1 95 ? -0.653 -5.237 -0.870 1.00 91.56 95 LEU A C 1
ATOM 723 O O . LEU A 1 95 ? -0.255 -6.318 -1.294 1.00 91.56 95 LEU A O 1
ATOM 727 N N . SER A 1 96 ? -1.264 -4.345 -1.645 1.00 90.19 96 SER A N 1
ATOM 728 C CA . SER A 1 96 ? -1.384 -4.498 -3.096 1.00 90.19 96 SER A CA 1
ATOM 729 C C . SER A 1 96 ? -0.528 -3.466 -3.821 1.00 90.19 96 SER A C 1
ATOM 731 O O . SER A 1 96 ? -0.686 -2.262 -3.635 1.00 90.19 96 SER A O 1
ATOM 733 N N . LEU A 1 97 ? 0.368 -3.971 -4.660 1.00 87.94 97 LEU A N 1
ATOM 734 C CA . LEU A 1 97 ? 1.186 -3.273 -5.650 1.00 87.94 97 LEU A CA 1
ATOM 735 C C . LEU A 1 97 ? 0.903 -3.842 -7.059 1.00 87.94 97 LEU A C 1
ATOM 737 O O . LEU A 1 97 ? 1.762 -3.826 -7.941 1.00 87.94 97 LEU A O 1
ATOM 741 N N . ARG A 1 98 ? -0.285 -4.424 -7.261 1.00 86.38 98 ARG A N 1
ATOM 742 C CA . ARG A 1 98 ? -0.721 -4.986 -8.545 1.00 86.38 98 ARG A CA 1
ATOM 743 C C . ARG A 1 98 ? -0.631 -3.937 -9.646 1.00 86.38 98 ARG A C 1
ATOM 745 O O . ARG A 1 98 ? -1.008 -2.794 -9.423 1.00 86.38 98 ARG A O 1
ATOM 752 N N . ASP A 1 99 ? -0.203 -4.330 -10.842 1.00 84.50 99 ASP A N 1
ATOM 753 C CA . ASP A 1 99 ? -0.156 -3.461 -12.026 1.00 84.50 99 ASP A CA 1
ATOM 754 C C . ASP A 1 99 ? 0.637 -2.155 -11.808 1.00 84.50 99 ASP A C 1
ATOM 756 O O . ASP A 1 99 ? 0.479 -1.189 -12.551 1.00 84.50 99 ASP A O 1
ATOM 760 N N . CYS A 1 100 ? 1.513 -2.097 -10.798 1.00 84.00 100 CYS A N 1
ATOM 761 C CA . CYS A 1 100 ? 2.338 -0.921 -10.567 1.00 84.00 100 CYS A CA 1
ATOM 762 C C . CYS A 1 100 ? 3.483 -0.846 -11.577 1.00 84.00 100 CYS A C 1
ATOM 764 O O . CYS A 1 100 ? 4.349 -1.726 -11.658 1.00 84.00 100 CYS A O 1
ATOM 766 N N . GLU A 1 101 ? 3.527 0.249 -12.329 1.00 76.25 101 GLU A N 1
ATOM 767 C CA . GLU A 1 101 ? 4.640 0.541 -13.223 1.00 76.25 101 GLU A CA 1
ATOM 768 C C . GLU A 1 101 ? 5.900 0.855 -12.415 1.00 76.25 101 GLU A C 1
ATOM 770 O O . GLU A 1 101 ? 5.830 1.507 -11.380 1.00 76.25 101 GLU A O 1
ATOM 775 N N . GLY A 1 102 ? 7.069 0.413 -12.882 1.00 73.56 102 GLY A N 1
ATOM 776 C CA . GLY A 1 102 ? 8.346 0.712 -12.221 1.00 73.56 102 GLY A CA 1
ATOM 777 C C . GLY A 1 102 ? 8.718 -0.227 -11.065 1.00 73.56 102 GLY A C 1
ATOM 778 O O . GLY A 1 102 ? 9.857 -0.169 -10.593 1.00 73.56 102 GLY A O 1
ATOM 779 N N . LEU A 1 103 ? 7.843 -1.176 -10.697 1.00 74.75 103 LEU A N 1
ATOM 780 C CA . LEU A 1 103 ? 8.221 -2.336 -9.886 1.00 74.75 103 LEU A CA 1
ATOM 781 C C . LEU A 1 103 ? 9.289 -3.156 -10.620 1.00 74.75 103 LEU A C 1
ATOM 783 O O . LEU A 1 103 ? 9.003 -3.832 -11.610 1.00 74.75 103 LEU A O 1
ATOM 787 N N . ARG A 1 104 ? 10.530 -3.074 -10.138 1.00 74.00 104 ARG A N 1
ATOM 788 C CA . ARG A 1 104 ? 11.702 -3.816 -10.628 1.00 74.00 104 ARG A CA 1
ATOM 789 C C . ARG A 1 104 ? 12.318 -4.618 -9.486 1.00 74.00 104 ARG A C 1
ATOM 791 O O . ARG A 1 104 ? 12.091 -4.293 -8.323 1.00 74.00 104 ARG A O 1
ATOM 798 N N . ALA A 1 105 ? 13.162 -5.599 -9.811 1.00 71.50 105 ALA A N 1
ATOM 799 C CA . ALA A 1 105 ? 13.854 -6.452 -8.834 1.00 71.50 105 ALA A CA 1
ATOM 800 C C . ALA A 1 105 ? 14.495 -5.665 -7.670 1.00 71.50 105 ALA A C 1
ATOM 802 O O . ALA A 1 105 ? 14.273 -5.992 -6.509 1.00 71.50 105 ALA A O 1
ATOM 803 N N . ALA A 1 106 ? 15.180 -4.554 -7.964 1.00 75.81 106 ALA A N 1
ATOM 804 C CA . ALA A 1 106 ? 15.800 -3.705 -6.943 1.00 75.81 106 ALA A CA 1
ATOM 805 C C . ALA A 1 106 ? 14.799 -3.145 -5.910 1.00 75.81 106 ALA A C 1
ATOM 807 O O . ALA A 1 106 ? 15.127 -3.008 -4.734 1.00 75.81 106 ALA A O 1
ATOM 808 N N . LEU A 1 107 ? 13.566 -2.831 -6.322 1.00 78.44 107 LEU A N 1
ATOM 809 C CA . LEU A 1 107 ? 12.524 -2.377 -5.401 1.00 78.44 107 LEU A CA 1
ATOM 810 C C . LEU A 1 107 ? 12.000 -3.533 -4.541 1.00 78.44 107 LEU A C 1
ATOM 812 O O . LEU A 1 107 ? 11.754 -3.334 -3.356 1.00 78.44 107 LEU A O 1
ATOM 816 N N . PHE A 1 108 ? 11.900 -4.746 -5.090 1.00 75.56 108 PHE A N 1
ATOM 817 C CA . PHE A 1 108 ? 11.545 -5.936 -4.312 1.00 75.56 108 PHE A CA 1
ATOM 818 C C . PHE A 1 108 ? 12.578 -6.263 -3.239 1.00 75.56 108 PHE A C 1
ATOM 820 O O . PHE A 1 108 ? 12.200 -6.585 -2.116 1.00 75.56 108 PHE A O 1
ATOM 827 N N . GLU A 1 109 ? 13.868 -6.129 -3.541 1.00 75.62 109 GLU A N 1
ATOM 828 C CA . GLU A 1 109 ? 14.926 -6.319 -2.545 1.00 75.62 109 GLU A CA 1
ATOM 829 C C . GLU A 1 109 ? 14.801 -5.326 -1.387 1.00 75.62 109 GLU A C 1
ATOM 831 O O . GLU A 1 109 ? 14.905 -5.711 -0.219 1.00 75.62 109 GLU A O 1
ATOM 836 N N . LYS A 1 110 ? 14.529 -4.052 -1.696 1.00 83.81 110 LYS A N 1
ATOM 837 C CA . LYS A 1 110 ? 14.280 -3.034 -0.671 1.00 83.81 110 LYS A CA 1
ATOM 838 C C . LYS A 1 110 ? 13.007 -3.340 0.122 1.00 83.81 110 LYS A C 1
ATOM 840 O O . LYS A 1 110 ? 13.028 -3.293 1.349 1.00 83.81 110 LYS A O 1
ATOM 845 N N . LEU A 1 111 ? 11.923 -3.705 -0.561 1.00 81.75 111 LEU A N 1
ATOM 846 C CA . LEU A 1 111 ? 10.641 -4.062 0.044 1.00 81.75 111 LEU A CA 1
ATOM 847 C C . LEU A 1 111 ? 10.782 -5.272 0.982 1.00 81.75 111 LEU A C 1
ATOM 849 O O . LEU A 1 111 ? 10.267 -5.246 2.098 1.00 81.75 111 LEU A O 1
ATOM 853 N N . ALA A 1 112 ? 11.556 -6.287 0.595 1.00 77.81 112 ALA A N 1
ATOM 854 C CA . ALA A 1 112 ? 11.806 -7.479 1.403 1.00 77.81 112 ALA A CA 1
ATOM 855 C C . ALA A 1 112 ? 12.587 -7.198 2.696 1.00 77.81 112 ALA A C 1
ATOM 857 O O . ALA A 1 112 ? 12.492 -7.967 3.652 1.00 77.81 112 ALA A O 1
ATOM 858 N N . ARG A 1 113 ? 13.349 -6.100 2.736 1.00 83.44 113 ARG A N 1
ATOM 859 C CA . ARG A 1 113 ? 14.087 -5.633 3.922 1.00 83.44 113 ARG A CA 1
ATOM 860 C C . ARG A 1 113 ? 13.353 -4.519 4.676 1.00 83.44 113 ARG A C 1
ATOM 862 O O . ARG A 1 113 ? 13.829 -4.075 5.720 1.00 83.44 113 ARG A O 1
ATOM 869 N N . SER A 1 114 ? 12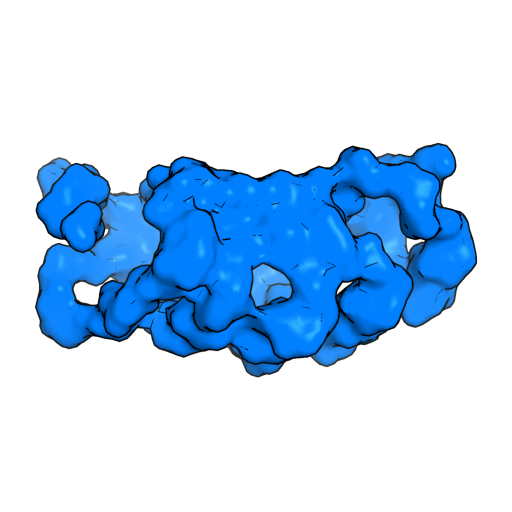.227 -4.049 4.144 1.00 88.44 114 SER A N 1
ATOM 870 C CA . SER A 1 114 ? 11.480 -2.913 4.677 1.00 88.44 114 SER A CA 1
ATOM 871 C C . SER A 1 114 ? 10.745 -3.267 5.970 1.00 88.44 114 SER A C 1
ATOM 873 O O . SER A 1 114 ? 10.339 -4.411 6.189 1.00 88.44 114 SER A O 1
ATOM 875 N N . LYS A 1 115 ? 10.521 -2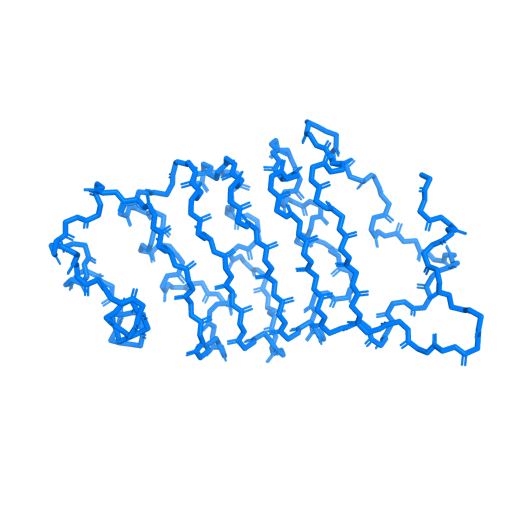.263 6.826 1.00 89.38 115 LYS A N 1
ATOM 876 C CA . LYS A 1 115 ? 9.656 -2.430 8.007 1.00 89.38 115 LYS A CA 1
ATOM 877 C C . LYS A 1 115 ? 8.186 -2.574 7.610 1.00 89.38 115 LYS A C 1
ATOM 879 O O . LYS A 1 115 ? 7.449 -3.264 8.308 1.00 89.38 115 LYS A O 1
ATOM 884 N N . LEU A 1 116 ? 7.810 -2.011 6.460 1.00 89.81 116 LEU A N 1
ATOM 885 C CA . LEU A 1 116 ? 6.465 -2.064 5.894 1.00 89.81 116 LEU A CA 1
ATOM 886 C C . LEU A 1 116 ? 5.950 -3.503 5.725 1.00 89.81 116 LEU A C 1
ATOM 888 O O . LEU A 1 116 ? 4.784 -3.766 5.995 1.00 89.81 116 LEU A O 1
ATOM 892 N N . LEU A 1 117 ? 6.812 -4.448 5.325 1.00 85.50 117 LEU A N 1
ATOM 893 C CA . LEU A 1 117 ? 6.424 -5.851 5.123 1.00 85.50 117 LEU A CA 1
ATOM 894 C C . LEU A 1 117 ? 6.507 -6.738 6.373 1.00 85.50 117 LEU A C 1
ATOM 896 O O . LEU A 1 117 ? 6.217 -7.930 6.278 1.00 85.50 117 LEU A O 1
ATOM 900 N N . ARG A 1 118 ? 6.897 -6.214 7.543 1.00 86.06 118 ARG A N 1
ATOM 901 C CA . ARG A 1 118 ? 7.189 -7.046 8.728 1.00 86.06 118 ARG A CA 1
ATOM 902 C C . ARG A 1 118 ? 6.052 -8.013 9.085 1.00 86.06 118 ARG A C 1
ATOM 904 O O . ARG A 1 118 ? 6.326 -9.171 9.412 1.00 86.06 118 ARG A O 1
ATOM 911 N N . ASN A 1 119 ? 4.814 -7.526 9.012 1.00 88.56 119 ASN A N 1
ATOM 912 C CA . ASN A 1 119 ? 3.600 -8.253 9.394 1.00 88.56 119 ASN A CA 1
ATOM 913 C C . ASN A 1 119 ? 2.674 -8.559 8.205 1.00 88.56 119 ASN A C 1
ATOM 915 O O . ASN A 1 119 ? 1.598 -9.124 8.397 1.00 88.56 119 ASN A O 1
ATOM 919 N N . VAL A 1 120 ? 3.103 -8.243 6.979 1.00 85.81 120 VAL A N 1
ATOM 920 C CA . VAL A 1 120 ? 2.308 -8.497 5.776 1.00 85.81 120 VAL A CA 1
ATOM 921 C C . VAL A 1 120 ? 2.253 -10.000 5.515 1.00 85.81 120 VAL A C 1
ATOM 923 O O . VAL A 1 120 ? 3.280 -10.668 5.397 1.00 85.81 120 VAL A O 1
ATOM 926 N N . THR A 1 121 ? 1.035 -10.527 5.423 1.00 85.31 121 THR A N 1
ATOM 927 C CA . THR A 1 121 ? 0.737 -11.938 5.127 1.00 85.31 121 THR A CA 1
ATOM 928 C C . THR A 1 121 ? 0.216 -12.130 3.708 1.00 85.31 121 THR A C 1
ATOM 930 O O . THR A 1 121 ? 0.279 -13.232 3.169 1.00 85.31 121 THR A O 1
ATOM 933 N N . TRP A 1 122 ? -0.264 -11.055 3.079 1.00 83.44 122 TRP A N 1
ATOM 934 C CA . TRP A 1 122 ? -0.731 -11.058 1.702 1.00 83.44 122 TRP A CA 1
ATOM 935 C C . TRP A 1 122 ? -0.112 -9.890 0.935 1.00 83.44 122 TRP A C 1
ATOM 937 O O . TRP A 1 122 ? -0.325 -8.728 1.280 1.00 83.44 122 TRP A O 1
ATOM 947 N N . LEU A 1 123 ? 0.657 -10.212 -0.105 1.00 85.00 123 LEU A N 1
ATOM 948 C CA . LEU A 1 123 ? 1.292 -9.247 -0.995 1.00 85.00 123 LEU A CA 1
ATOM 949 C C . LEU A 1 123 ? 0.855 -9.537 -2.430 1.00 85.00 123 LEU A C 1
ATOM 951 O O . LEU A 1 123 ? 1.220 -10.569 -2.991 1.00 85.00 123 LEU A O 1
ATOM 955 N N . ASP A 1 124 ? 0.098 -8.623 -3.025 1.00 84.06 124 ASP A N 1
ATOM 956 C CA . ASP A 1 124 ? -0.296 -8.712 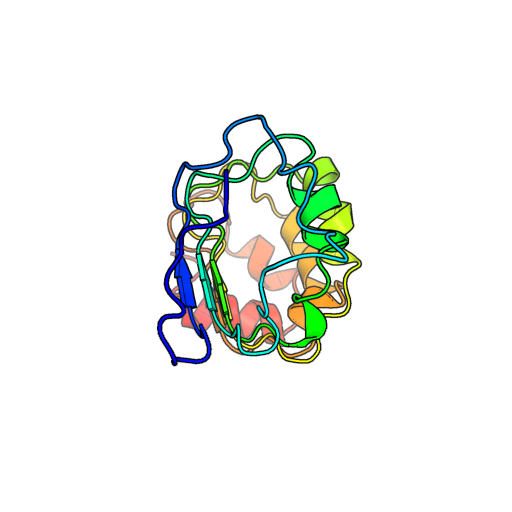-4.428 1.00 84.06 124 ASP A CA 1
ATOM 957 C C . ASP A 1 124 ? 0.610 -7.846 -5.285 1.00 84.06 124 ASP A C 1
ATOM 959 O O . ASP A 1 124 ? 0.615 -6.627 -5.175 1.00 84.06 124 ASP A O 1
ATOM 963 N N . VAL A 1 125 ? 1.393 -8.488 -6.138 1.00 78.12 125 VAL A N 1
ATOM 964 C CA . VAL A 1 125 ? 2.293 -7.836 -7.098 1.00 78.12 125 VAL A CA 1
ATOM 965 C C . VAL A 1 125 ? 1.968 -8.269 -8.529 1.00 78.12 125 VAL A C 1
ATOM 967 O O . VAL A 1 125 ? 2.812 -8.174 -9.414 1.00 78.12 125 VAL A O 1
ATOM 970 N N . GLY A 1 126 ? 0.762 -8.809 -8.751 1.00 73.38 126 GLY A N 1
ATOM 971 C CA . GLY A 1 126 ? 0.310 -9.364 -10.027 1.00 73.38 126 GLY A CA 1
ATOM 972 C C . GLY A 1 126 ? 0.247 -8.354 -11.175 1.00 73.38 126 GLY A C 1
ATOM 973 O O . GLY A 1 126 ? 0.254 -7.146 -10.964 1.00 73.38 126 GLY A O 1
ATOM 974 N N . GLY A 1 127 ? 0.168 -8.875 -12.405 1.00 68.62 127 GLY A N 1
ATOM 975 C CA . GLY A 1 127 ? -0.112 -8.081 -13.612 1.00 68.62 127 GLY A CA 1
ATOM 976 C C . GLY A 1 127 ? 1.114 -7.561 -14.372 1.00 68.62 127 GLY A C 1
ATOM 977 O O . GLY A 1 127 ? 1.014 -7.148 -15.524 1.00 68.62 127 GLY A O 1
ATOM 978 N N . ARG A 1 128 ? 2.308 -7.696 -13.793 1.00 61.91 128 ARG A N 1
ATOM 979 C CA . ARG A 1 128 ? 3.577 -7.473 -14.496 1.00 61.91 128 ARG A CA 1
ATOM 980 C C . ARG A 1 128 ? 4.052 -8.783 -15.147 1.00 61.91 128 ARG A C 1
ATOM 982 O O . ARG A 1 128 ? 3.713 -9.866 -14.691 1.00 61.91 128 ARG A O 1
ATOM 989 N N . THR A 1 129 ? 4.816 -8.714 -16.230 1.00 51.41 129 THR A N 1
ATOM 990 C CA . THR A 1 129 ? 5.370 -9.894 -16.937 1.00 51.41 129 THR A CA 1
ATOM 991 C C . THR A 1 129 ? 6.900 -9.883 -16.971 1.00 51.41 129 THR A C 1
ATOM 993 O O . THR A 1 129 ? 7.514 -10.760 -17.570 1.00 51.41 129 THR A O 1
ATOM 996 N N . ASP A 1 130 ? 7.530 -8.880 -16.348 1.00 54.50 130 ASP A N 1
ATOM 997 C CA . ASP A 1 130 ? 8.979 -8.654 -16.350 1.00 54.50 130 ASP A CA 1
ATOM 998 C C . ASP A 1 130 ? 9.698 -9.189 -15.100 1.00 54.50 130 ASP A C 1
ATOM 1000 O O . ASP A 1 130 ? 10.929 -9.248 -15.086 1.00 54.50 130 ASP A O 1
ATOM 1004 N N . LEU A 1 131 ? 8.967 -9.630 -14.069 1.00 57.06 131 LEU A N 1
ATOM 1005 C CA . LEU A 1 131 ? 9.564 -10.300 -12.910 1.00 57.06 131 LEU A CA 1
ATOM 1006 C C . LEU A 1 131 ? 9.773 -11.779 -13.242 1.00 57.06 131 LEU A C 1
ATOM 1008 O O . LEU A 1 131 ? 8.871 -12.608 -13.135 1.00 57.06 131 LEU A O 1
ATOM 1012 N N . ARG A 1 132 ? 10.987 -12.091 -13.690 1.00 59.41 132 ARG A N 1
ATOM 1013 C CA . ARG A 1 132 ? 11.433 -13.461 -13.952 1.00 59.41 132 ARG A CA 1
ATOM 1014 C C . ARG A 1 132 ? 11.552 -14.256 -12.652 1.00 59.41 132 ARG A C 1
ATOM 1016 O O . ARG A 1 132 ? 11.702 -13.678 -11.574 1.00 59.41 132 ARG A O 1
ATOM 1023 N N . ALA A 1 133 ? 11.554 -15.584 -12.773 1.00 60.50 133 ALA A N 1
ATOM 1024 C CA . ALA A 1 133 ? 11.766 -16.519 -11.664 1.00 60.50 133 ALA A CA 1
ATOM 1025 C C . ALA A 1 133 ? 12.990 -16.156 -10.801 1.00 60.50 133 ALA A C 1
ATOM 1027 O O . ALA A 1 133 ? 12.931 -16.256 -9.578 1.00 60.50 133 ALA A O 1
ATOM 1028 N N . GLU A 1 134 ? 14.045 -15.634 -11.434 1.00 61.03 134 GLU A N 1
ATOM 1029 C CA . GLU A 1 134 ? 15.283 -15.190 -10.781 1.00 61.03 134 GLU A CA 1
ATOM 1030 C C . GLU A 1 134 ? 15.058 -14.140 -9.672 1.00 61.03 134 GLU A C 1
ATOM 1032 O O . GLU A 1 134 ? 15.793 -14.103 -8.689 1.00 61.03 134 GLU A O 1
ATOM 1037 N N . VAL A 1 135 ? 14.021 -13.300 -9.783 1.00 60.97 135 VAL A N 1
ATOM 1038 C CA . VAL A 1 135 ? 13.710 -12.270 -8.773 1.00 60.97 135 VAL A CA 1
ATOM 1039 C C . VAL A 1 135 ? 13.157 -12.895 -7.490 1.00 60.97 135 VAL A C 1
ATOM 1041 O O . VAL A 1 135 ? 13.407 -12.393 -6.398 1.00 60.97 135 VAL A O 1
ATOM 1044 N N . ILE A 1 136 ? 12.439 -14.016 -7.603 1.00 62.22 136 ILE A N 1
ATOM 1045 C CA . ILE A 1 136 ? 11.858 -14.729 -6.455 1.00 62.22 136 ILE A CA 1
ATOM 1046 C C . ILE A 1 136 ? 12.953 -15.411 -5.631 1.00 62.22 136 ILE A C 1
ATOM 1048 O O . ILE A 1 136 ? 12.817 -15.544 -4.416 1.00 62.22 136 ILE A O 1
ATOM 1052 N N . GLU A 1 137 ? 14.049 -15.818 -6.270 1.00 61.69 137 GLU A N 1
ATOM 1053 C CA . GLU A 1 137 ? 15.194 -16.436 -5.594 1.00 61.69 137 GLU A CA 1
ATOM 1054 C C . GLU A 1 137 ? 16.042 -15.420 -4.809 1.00 61.69 137 GLU A C 1
ATOM 1056 O O . GLU A 1 137 ? 16.711 -15.794 -3.848 1.00 61.69 137 GLU A O 1
ATOM 1061 N N . GLY A 1 138 ? 15.981 -14.133 -5.175 1.00 58.72 138 GLY A N 1
ATOM 1062 C CA . GLY A 1 138 ? 16.705 -13.047 -4.503 1.00 58.72 138 GLY A CA 1
ATOM 1063 C C . GLY A 1 138 ? 15.980 -12.414 -3.307 1.00 58.72 138 GLY A C 1
ATOM 1064 O O . GLY A 1 138 ? 16.589 -11.650 -2.554 1.00 58.72 138 GLY A O 1
ATOM 1065 N N . VAL A 1 139 ? 14.690 -12.707 -3.105 1.00 63.44 139 VAL A N 1
ATOM 1066 C CA . VAL A 1 139 ? 13.895 -12.142 -2.001 1.00 63.44 139 VAL A CA 1
ATOM 1067 C C . VAL A 1 139 ? 13.805 -13.102 -0.811 1.00 63.44 139 VAL A C 1
ATOM 1069 O O . VAL A 1 139 ? 13.935 -14.316 -0.940 1.00 63.44 139 VAL A O 1
ATOM 1072 N N . GLY A 1 140 ? 13.568 -12.556 0.386 1.00 65.12 140 GLY A N 1
ATOM 1073 C CA . GLY A 1 140 ? 13.422 -13.364 1.599 1.00 65.12 140 GLY A CA 1
ATOM 1074 C C . GLY A 1 140 ? 12.274 -14.386 1.495 1.00 65.12 140 GLY A C 1
ATOM 1075 O O . GLY A 1 140 ? 11.285 -14.124 0.809 1.00 65.12 140 GLY A O 1
ATOM 1076 N N . PRO A 1 141 ? 12.343 -15.524 2.215 1.00 70.50 141 PRO A N 1
ATOM 1077 C CA . PRO A 1 141 ? 11.438 -16.662 2.027 1.00 70.50 141 PRO A CA 1
ATOM 1078 C C . PRO A 1 141 ? 9.956 -16.312 2.203 1.00 70.50 141 PRO A C 1
ATOM 1080 O O . PRO A 1 141 ? 9.133 -16.793 1.435 1.00 70.50 141 PRO A O 1
ATOM 1083 N N . ARG A 1 142 ? 9.620 -15.412 3.138 1.00 69.31 142 ARG A N 1
ATOM 1084 C CA . ARG A 1 142 ? 8.245 -14.907 3.317 1.00 69.31 142 ARG A CA 1
ATOM 1085 C C . ARG A 1 142 ? 7.723 -14.154 2.094 1.00 69.31 142 ARG A C 1
ATOM 1087 O O . ARG A 1 142 ? 6.574 -14.323 1.707 1.00 69.31 142 ARG A O 1
ATOM 1094 N N . VAL A 1 143 ? 8.565 -13.322 1.485 1.00 66.56 143 VAL A N 1
ATOM 1095 C CA . VAL A 1 143 ? 8.202 -12.552 0.287 1.00 66.56 143 VAL A CA 1
ATOM 1096 C C . VAL A 1 143 ? 8.109 -13.485 -0.911 1.00 66.56 143 VAL A C 1
ATOM 1098 O O . VAL A 1 143 ? 7.144 -13.406 -1.659 1.00 66.56 143 VAL A O 1
ATOM 1101 N N . ALA A 1 144 ? 9.048 -14.424 -1.047 1.00 72.56 144 ALA A N 1
ATOM 1102 C CA . ALA A 1 144 ? 8.995 -15.451 -2.080 1.00 72.56 144 ALA A CA 1
ATOM 1103 C C . ALA A 1 144 ? 7.720 -16.306 -1.973 1.00 72.56 144 ALA A C 1
ATOM 1105 O O . ALA A 1 144 ? 7.097 -16.610 -2.984 1.00 72.56 144 ALA A O 1
ATOM 1106 N N . GLU A 1 145 ? 7.308 -16.684 -0.760 1.00 71.88 145 GLU A N 1
ATOM 1107 C CA . GLU A 1 145 ? 6.070 -17.427 -0.504 1.00 71.88 145 GLU A CA 1
ATOM 1108 C C . GLU A 1 145 ? 4.826 -16.607 -0.860 1.00 71.88 145 GLU A C 1
ATOM 1110 O O . GLU A 1 145 ? 3.969 -17.101 -1.589 1.00 71.88 145 GLU A O 1
ATOM 1115 N N . ALA A 1 146 ? 4.758 -15.339 -0.441 1.00 64.94 146 ALA A N 1
ATOM 1116 C CA . ALA A 1 146 ? 3.659 -14.448 -0.805 1.00 64.94 146 ALA A CA 1
ATOM 1117 C C . ALA A 1 146 ? 3.575 -14.224 -2.329 1.00 64.94 146 ALA A C 1
ATOM 1119 O O . ALA A 1 146 ? 2.490 -14.292 -2.905 1.00 64.94 146 ALA A O 1
ATOM 1120 N N . MET A 1 147 ? 4.719 -14.042 -3.000 1.00 68.81 147 MET A N 1
ATOM 1121 C CA . MET A 1 147 ? 4.794 -13.942 -4.461 1.00 68.81 147 MET A CA 1
ATOM 1122 C C . MET A 1 147 ? 4.298 -15.229 -5.134 1.00 68.81 147 MET A C 1
ATOM 1124 O O . MET A 1 147 ? 3.464 -15.164 -6.038 1.00 68.81 147 MET A O 1
ATOM 1128 N N . ARG A 1 148 ? 4.737 -16.408 -4.668 1.00 73.44 148 ARG A N 1
ATOM 1129 C CA . ARG A 1 148 ? 4.268 -17.706 -5.188 1.00 73.44 148 ARG A CA 1
ATOM 1130 C C . ARG A 1 148 ? 2.773 -17.920 -4.964 1.00 73.44 148 ARG A C 1
ATOM 1132 O O . ARG A 1 148 ? 2.088 -18.353 -5.886 1.00 73.44 148 ARG A O 1
ATOM 1139 N N . ALA A 1 149 ? 2.248 -17.568 -3.790 1.00 63.75 149 ALA A N 1
ATOM 1140 C CA . ALA A 1 149 ? 0.816 -17.627 -3.490 1.00 63.75 149 ALA A CA 1
ATOM 1141 C C . ALA A 1 149 ? -0.011 -16.697 -4.398 1.00 63.75 149 ALA A C 1
ATOM 1143 O O . ALA A 1 149 ? -1.153 -17.009 -4.728 1.00 63.75 149 ALA A O 1
ATOM 1144 N N . ALA A 1 150 ? 0.580 -15.591 -4.858 1.00 56.59 150 ALA A N 1
ATOM 1145 C CA . ALA A 1 150 ? -0.001 -14.698 -5.859 1.00 56.59 150 ALA A CA 1
ATOM 1146 C C . ALA A 1 150 ? 0.150 -15.207 -7.315 1.00 56.59 150 ALA A C 1
ATOM 1148 O O . ALA A 1 150 ? -0.255 -14.518 -8.255 1.00 56.59 150 ALA A O 1
ATOM 1149 N N . GLY A 1 151 ? 0.700 -16.412 -7.514 1.00 60.34 151 GLY A N 1
ATOM 1150 C CA . GLY A 1 151 ? 0.844 -17.062 -8.817 1.00 60.34 151 GLY A CA 1
ATOM 1151 C C . GLY A 1 151 ? 2.102 -16.662 -9.585 1.00 60.34 151 GLY A C 1
ATOM 1152 O O . GLY A 1 151 ? 2.043 -16.579 -10.810 1.00 60.34 151 GLY A O 1
ATOM 1153 N N . TRP A 1 152 ? 3.208 -16.380 -8.886 1.00 65.38 152 TRP A N 1
ATOM 1154 C CA . TRP A 1 152 ? 4.497 -16.034 -9.492 1.00 65.38 152 TRP A CA 1
ATOM 1155 C C . TRP A 1 152 ? 5.575 -17.124 -9.334 1.00 65.38 152 TRP A C 1
ATOM 1157 O O . TRP A 1 152 ? 5.622 -17.788 -8.297 1.00 65.38 152 TRP A O 1
ATOM 1167 N N . PRO A 1 153 ? 6.503 -17.256 -10.303 1.00 61.97 153 PRO A N 1
ATOM 1168 C CA . PRO A 1 153 ? 6.496 -16.577 -11.599 1.00 61.97 153 PRO A CA 1
ATOM 1169 C C . PRO A 1 153 ? 5.394 -17.174 -12.492 1.00 61.97 153 PRO A C 1
ATOM 1171 O O . PRO A 1 153 ? 5.035 -18.337 -12.312 1.00 61.97 153 PRO A O 1
ATOM 1174 N N . ARG A 1 154 ? 4.821 -16.369 -13.394 1.00 55.81 154 ARG A N 1
ATOM 1175 C CA . ARG A 1 154 ? 3.872 -16.864 -14.404 1.00 55.81 154 ARG A CA 1
ATOM 1176 C C . ARG A 1 154 ? 4.598 -17.432 -15.612 1.00 55.81 154 ARG A C 1
ATOM 1178 O O . ARG A 1 154 ? 5.660 -16.869 -15.958 1.00 55.81 154 ARG A O 1
#

Organism: NCBI:txid215803

Foldseek 3Di:
DPQDDDDPPDQDAEDAQEQNAAQHADPPLPDPDDDPNVNHAYYHHENHDDHLNLLSVLVRPCQQRHAYYEHELAADAQVNNVSNLAHQNPNHAYYEHHNHHNDDLVSQQSNLVGNNCVRHQAYHHHDDQPDAPVSLVNHDPSSSVNCVVNPPPD

Secondary structure (DSSP, 8-state):
--TTS--SSS---EEE-TT--TT---TTS--SSS--GGG--EEE-TTT--TTHHHHHHT-TTGGG-SEEE-TT-B--HHHHHHHHT---TT--EEE-TT-BT--HHHHHHHHHSSTTTT--EEE-TT-S---HHHHHHS-HHHHHHHHHTT---

InterPro domains:
  IPR032675 Leucine-rich repeat domain superfamily [G3DSA:3.80.10.10] (7-137)

pLDDT: mean 74.87, std 14.91, range [34.66, 95.31]